Protein AF-A0A4R4IEQ5-F1 (afdb_monomer_lite)

Radius of gyration: 16.25 Å; chains: 1; bounding box: 34×34×47 Å

Sequence (106 aa):
MQISKADSKKMQRLAQEGKKIAAIRKEYFPQLSYWDVYVEVYGAGKRSALGVKRMITKRIDDVAASKSKKDRLEIASELHELVWHLYNDHKENHAKLDKIRKALAE

Foldseek 3Di:
DDADPVLLVVLQVVVVVVDDLVCCCVPPNVVDDSVVSVCSNPVVPNDDLVRLVVVLVVLVVVLVPDPDPVVNVVSVVVNVVSVVSSVVVVVVVVVVVVVVCVVVPD

Secondary structure (DSSP, 8-state):
----HHHHHHHHHHHHTT--HHHHHHHH-TTS-HHHHHHHHHTTTTS-HHHHHHHHHHHHHHHHH---HHHHHHHHHHHHHHHHHHHHHHHHHHHHHHHHHHHHT-

Structure (mmCIF, N/CA/C/O backbone):
data_AF-A0A4R4IEQ5-F1
#
_entry.id   AF-A0A4R4IEQ5-F1
#
loop_
_atom_site.group_PDB
_atom_site.id
_atom_site.type_symbol
_atom_site.label_atom_id
_atom_site.label_alt_id
_atom_site.label_comp_id
_atom_site.label_asym_id
_atom_site.label_entity_id
_atom_site.label_seq_id
_atom_site.pdbx_PDB_ins_code
_atom_site.Cartn_x
_atom_site.Cartn_y
_atom_site.Cartn_z
_atom_site.occupancy
_atom_site.B_iso_or_equiv
_atom_site.auth_seq_id
_atom_site.auth_comp_id
_atom_site.auth_asym_id
_atom_site.auth_atom_id
_atom_site.pdbx_PDB_model_num
ATOM 1 N N . MET A 1 1 ? 13.241 -7.018 6.662 1.00 59.62 1 MET A N 1
ATOM 2 C CA . MET A 1 1 ? 13.823 -8.384 6.649 1.00 59.62 1 MET A CA 1
ATOM 3 C C . MET A 1 1 ? 14.248 -8.708 5.219 1.00 59.62 1 MET A C 1
ATOM 5 O O . MET A 1 1 ? 13.619 -8.185 4.311 1.00 59.62 1 MET A O 1
ATOM 9 N N . GLN A 1 2 ? 15.305 -9.492 4.977 1.00 73.31 2 GLN A N 1
ATOM 10 C CA . GLN A 1 2 ? 15.686 -9.845 3.600 1.00 73.31 2 GLN A CA 1
ATOM 11 C C . GLN A 1 2 ? 14.798 -11.002 3.115 1.00 73.31 2 GLN A C 1
ATOM 13 O O . GLN A 1 2 ? 14.904 -12.116 3.624 1.00 73.31 2 GLN A O 1
ATOM 18 N N . ILE A 1 3 ? 13.877 -10.725 2.189 1.00 80.69 3 ILE A N 1
ATOM 19 C CA . ILE A 1 3 ? 12.932 -11.716 1.654 1.00 80.69 3 ILE A CA 1
ATOM 20 C C . ILE A 1 3 ? 13.585 -12.431 0.470 1.00 80.69 3 ILE A C 1
ATOM 22 O O . ILE A 1 3 ? 14.176 -11.801 -0.409 1.00 80.69 3 ILE A O 1
ATOM 26 N N . SER A 1 4 ? 13.514 -13.764 0.445 1.00 88.81 4 SER A N 1
ATOM 27 C CA . SER A 1 4 ? 14.112 -14.538 -0.642 1.00 88.81 4 SER A CA 1
ATOM 28 C C . SER A 1 4 ? 13.340 -14.336 -1.954 1.00 88.81 4 SER A C 1
ATOM 30 O O . SER A 1 4 ? 12.122 -14.149 -1.963 1.00 88.81 4 SER A O 1
ATOM 32 N N . LYS A 1 5 ? 14.021 -14.452 -3.104 1.00 83.00 5 LYS A N 1
ATOM 33 C CA . LYS A 1 5 ? 13.351 -14.423 -4.422 1.00 83.00 5 LYS A CA 1
ATOM 34 C C . LYS A 1 5 ? 12.264 -15.497 -4.556 1.00 83.00 5 LYS A C 1
ATOM 36 O O . LYS A 1 5 ? 11.290 -15.289 -5.277 1.00 83.00 5 LYS A O 1
ATOM 41 N N . ALA A 1 6 ? 12.441 -16.646 -3.901 1.00 89.31 6 ALA A N 1
ATOM 42 C CA . ALA A 1 6 ? 11.459 -17.725 -3.911 1.00 89.31 6 ALA A CA 1
ATOM 43 C C . ALA A 1 6 ? 10.192 -17.327 -3.140 1.00 89.31 6 ALA A C 1
ATOM 45 O O . ALA A 1 6 ? 9.083 -17.499 -3.651 1.00 89.31 6 ALA A O 1
ATOM 46 N N . ASP A 1 7 ? 10.358 -16.724 -1.963 1.00 90.94 7 ASP A N 1
ATOM 47 C CA . ASP A 1 7 ? 9.248 -16.246 -1.138 1.00 90.94 7 ASP A CA 1
ATOM 48 C C . ASP A 1 7 ? 8.505 -15.093 -1.815 1.00 90.94 7 ASP A C 1
ATOM 50 O O . ASP A 1 7 ? 7.280 -15.132 -1.905 1.00 90.94 7 ASP A O 1
ATOM 54 N N . SER A 1 8 ? 9.235 -14.139 -2.397 1.00 85.81 8 SER A N 1
ATOM 55 C CA . SER A 1 8 ? 8.675 -13.042 -3.197 1.00 85.81 8 SER A CA 1
ATOM 56 C C . SER A 1 8 ? 7.791 -13.559 -4.342 1.00 85.81 8 SER A C 1
ATOM 58 O O . SER A 1 8 ? 6.610 -13.213 -4.446 1.00 85.81 8 SER A O 1
ATOM 60 N N . LYS A 1 9 ? 8.305 -14.497 -5.156 1.00 88.12 9 LYS A N 1
ATOM 61 C CA . LYS A 1 9 ? 7.521 -15.133 -6.230 1.00 88.12 9 LYS A CA 1
ATOM 62 C C . LYS A 1 9 ? 6.288 -15.856 -5.695 1.00 88.12 9 LYS A C 1
ATOM 64 O O . LYS A 1 9 ? 5.227 -15.794 -6.315 1.00 88.12 9 LYS A O 1
ATOM 69 N N . LYS A 1 10 ? 6.407 -16.538 -4.555 1.00 92.25 10 LYS A N 1
ATOM 70 C CA . LYS A 1 10 ? 5.288 -17.247 -3.929 1.00 92.25 10 LYS A CA 1
ATOM 71 C C . LYS A 1 10 ? 4.207 -16.275 -3.454 1.00 92.25 10 LYS A C 1
ATOM 73 O O . LYS A 1 10 ? 3.036 -16.511 -3.740 1.00 92.25 10 LYS A O 1
ATOM 78 N N . MET A 1 11 ? 4.574 -15.165 -2.812 1.00 89.50 11 MET A N 1
ATOM 79 C CA . MET A 1 11 ? 3.631 -14.111 -2.414 1.00 89.50 11 MET A CA 1
ATOM 80 C C . MET A 1 11 ? 2.886 -13.547 -3.624 1.00 89.50 11 MET A C 1
ATOM 82 O O . MET A 1 11 ? 1.658 -13.472 -3.626 1.00 89.50 11 MET A O 1
ATOM 86 N N . GLN A 1 12 ? 3.621 -13.229 -4.689 1.00 84.75 12 GLN A N 1
ATOM 87 C CA . GLN A 1 12 ? 3.056 -12.717 -5.934 1.00 84.75 12 GLN A CA 1
ATOM 88 C C . GLN A 1 12 ? 2.109 -13.708 -6.613 1.00 84.75 12 GLN A C 1
ATOM 90 O O . GLN A 1 12 ? 1.088 -13.281 -7.154 1.00 84.75 12 GLN A O 1
ATOM 95 N N . ARG A 1 13 ? 2.434 -15.008 -6.594 1.00 85.62 13 ARG A N 1
ATOM 96 C CA . ARG A 1 13 ? 1.587 -16.065 -7.159 1.00 85.62 13 ARG A CA 1
ATOM 97 C C . ARG A 1 13 ? 0.292 -16.221 -6.367 1.00 85.62 13 ARG A C 1
ATOM 99 O O . ARG A 1 13 ? -0.778 -16.183 -6.955 1.00 85.62 13 ARG A O 1
ATOM 106 N N . LEU A 1 14 ? 0.375 -16.302 -5.038 1.00 84.44 14 LEU A N 1
ATOM 107 C CA . LEU A 1 14 ? -0.803 -16.409 -4.166 1.00 84.44 14 LEU A CA 1
ATOM 108 C C . LEU A 1 14 ? -1.734 -15.198 -4.327 1.00 84.44 14 LEU A C 1
ATOM 110 O O . LEU A 1 14 ? -2.955 -15.339 -4.324 1.00 84.44 14 LEU A O 1
ATOM 114 N N . ALA A 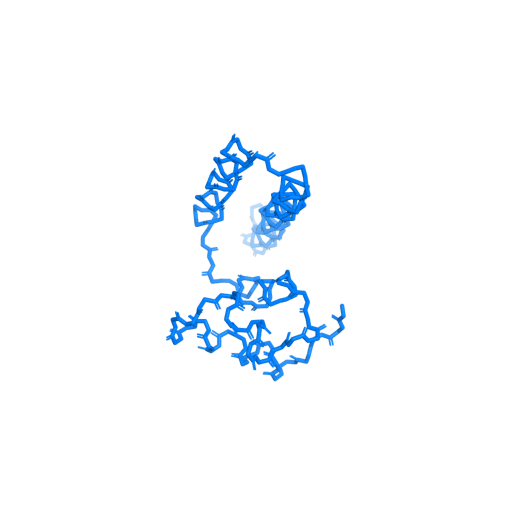1 15 ? -1.165 -14.006 -4.508 1.00 80.56 15 ALA A N 1
ATOM 115 C CA . ALA A 1 15 ? -1.942 -12.808 -4.800 1.00 80.56 15 ALA A CA 1
ATOM 116 C C . ALA A 1 15 ? -2.601 -12.855 -6.191 1.00 80.56 15 ALA A C 1
ATOM 118 O O . ALA A 1 15 ? -3.747 -12.431 -6.327 1.00 80.56 15 ALA A O 1
ATOM 119 N N . GLN A 1 16 ? -1.921 -13.395 -7.212 1.00 71.44 16 GLN A N 1
ATOM 120 C CA . GLN A 1 16 ? -2.506 -13.632 -8.543 1.00 71.44 16 GLN A CA 1
ATOM 121 C C . GLN A 1 16 ? -3.633 -14.673 -8.514 1.00 71.44 16 GLN A C 1
ATOM 123 O O . GLN A 1 16 ? -4.604 -14.530 -9.246 1.00 71.44 16 GLN A O 1
ATOM 128 N N . GLU A 1 17 ? -3.537 -15.672 -7.636 1.00 80.25 17 GLU A N 1
ATOM 129 C CA . GLU A 1 17 ? -4.590 -16.660 -7.357 1.00 80.25 17 GLU A CA 1
ATOM 130 C C . GLU A 1 17 ? -5.772 -16.061 -6.554 1.00 80.25 17 GLU A C 1
ATOM 132 O O . GLU A 1 17 ? -6.728 -16.760 -6.231 1.00 80.25 17 GLU A O 1
ATOM 137 N N . GLY A 1 18 ? -5.730 -14.764 -6.219 1.00 57.56 18 GLY A N 1
ATOM 138 C CA . GLY A 1 18 ? -6.827 -14.037 -5.574 1.00 57.56 18 GLY A CA 1
ATOM 139 C C . GLY A 1 18 ? -6.805 -14.045 -4.043 1.00 57.56 18 GLY A C 1
ATOM 140 O O . GLY A 1 18 ? -7.709 -13.480 -3.417 1.00 57.56 18 GLY A O 1
ATOM 141 N N . LYS A 1 19 ? -5.784 -14.631 -3.399 1.00 75.81 19 LYS A N 1
ATOM 142 C CA . LYS A 1 19 ? -5.666 -14.570 -1.933 1.00 75.81 19 LYS A CA 1
ATOM 143 C C . LYS A 1 19 ? -5.386 -13.136 -1.468 1.00 75.81 19 LYS A C 1
ATOM 145 O O . LYS A 1 19 ? -4.552 -12.417 -2.013 1.00 75.81 19 LYS A O 1
ATOM 150 N N . LYS A 1 20 ? -6.074 -12.722 -0.398 1.00 76.69 20 LYS A N 1
ATOM 151 C CA . LYS A 1 20 ? -5.869 -11.416 0.258 1.00 76.69 20 LYS A CA 1
ATOM 152 C C . LYS A 1 20 ? -4.515 -11.389 0.979 1.00 76.69 20 LYS A C 1
ATOM 154 O O . LYS A 1 20 ? -4.152 -12.384 1.596 1.00 76.69 20 LYS A O 1
ATOM 159 N N . ILE A 1 21 ? -3.831 -10.239 1.024 1.00 79.56 21 ILE A N 1
ATOM 160 C CA . ILE A 1 21 ? -2.532 -10.090 1.726 1.00 79.56 21 ILE A CA 1
ATOM 161 C C . ILE A 1 21 ? -2.601 -10.563 3.177 1.00 79.56 21 ILE A C 1
ATOM 163 O O . ILE A 1 21 ? -1.716 -11.283 3.619 1.00 79.56 21 ILE A O 1
ATOM 167 N N . ALA A 1 22 ? -3.666 -10.218 3.908 1.00 79.00 22 ALA A N 1
ATOM 168 C CA . ALA A 1 22 ? -3.824 -10.649 5.296 1.00 79.00 22 ALA A CA 1
ATOM 169 C C . ALA A 1 22 ? -3.828 -12.182 5.434 1.00 79.00 22 ALA A C 1
ATOM 171 O O . ALA A 1 22 ? -3.242 -12.711 6.374 1.00 79.00 22 ALA A O 1
ATOM 172 N N . ALA A 1 23 ? -4.437 -12.886 4.473 1.00 80.56 23 ALA A N 1
ATOM 173 C CA . ALA A 1 23 ? -4.430 -14.344 4.415 1.00 80.56 23 ALA A CA 1
ATOM 174 C C . ALA A 1 23 ? -3.053 -14.876 3.993 1.00 80.56 23 ALA A C 1
ATOM 176 O O . ALA A 1 23 ? -2.526 -15.765 4.648 1.00 80.56 23 ALA A O 1
ATOM 177 N N . ILE A 1 24 ? -2.418 -14.277 2.975 1.00 87.25 24 ILE A N 1
ATOM 178 C CA . ILE A 1 24 ? -1.058 -14.642 2.537 1.00 87.25 24 ILE A CA 1
ATOM 179 C C . ILE A 1 24 ? -0.071 -14.539 3.708 1.00 87.25 24 ILE A C 1
ATOM 181 O O . ILE A 1 24 ? 0.677 -15.475 3.978 1.00 87.25 24 ILE A O 1
ATOM 185 N N . ARG A 1 25 ? -0.118 -13.433 4.454 1.00 91.75 25 ARG A N 1
ATOM 186 C CA . ARG A 1 25 ? 0.710 -13.215 5.638 1.00 91.75 25 ARG A CA 1
ATOM 187 C C . ARG A 1 25 ? 0.375 -14.209 6.747 1.00 91.75 25 ARG A C 1
ATOM 189 O O . ARG A 1 25 ? 1.266 -14.892 7.225 1.00 9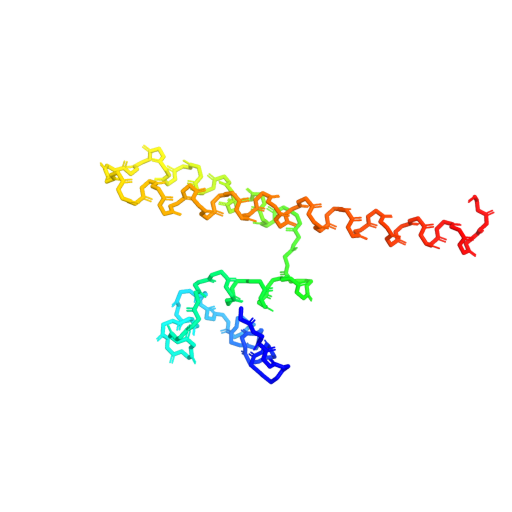1.75 25 ARG A O 1
ATOM 196 N N . LYS A 1 26 ? -0.895 -14.329 7.144 1.00 90.50 26 LYS A N 1
ATOM 197 C CA . LYS A 1 26 ? -1.295 -15.193 8.267 1.00 90.50 26 LYS A CA 1
ATOM 198 C C . LYS A 1 26 ? -1.011 -16.679 8.011 1.00 90.50 26 LYS A C 1
ATOM 200 O O . LYS A 1 26 ? -0.597 -17.369 8.934 1.00 90.50 26 LYS A O 1
ATOM 205 N N . GLU A 1 27 ? -1.256 -17.164 6.796 1.00 93.81 27 GLU A N 1
ATOM 206 C CA . GLU A 1 27 ? -1.203 -18.595 6.461 1.00 93.81 27 GLU A CA 1
ATOM 207 C C . GLU A 1 27 ? 0.176 -19.054 5.970 1.00 93.81 27 GLU A C 1
ATOM 209 O O . GLU A 1 27 ? 0.545 -20.200 6.204 1.00 93.81 27 GLU A O 1
ATOM 214 N N . TYR A 1 28 ? 0.936 -18.193 5.281 1.00 92.56 28 TYR A N 1
ATOM 215 C CA . TYR A 1 28 ? 2.167 -18.610 4.592 1.00 92.56 28 TYR A CA 1
ATOM 216 C C . TYR A 1 28 ? 3.424 -17.901 5.083 1.00 92.56 28 TYR A C 1
ATOM 218 O O . TYR A 1 28 ? 4.510 -18.462 4.958 1.00 92.56 28 TYR A O 1
ATOM 226 N N . PHE A 1 29 ? 3.292 -16.687 5.621 1.00 93.69 29 PHE A N 1
ATOM 227 C CA . PHE A 1 29 ? 4.428 -15.879 6.061 1.00 93.69 29 PHE A CA 1
ATOM 228 C C . PHE A 1 29 ? 4.158 -15.190 7.411 1.00 93.69 29 PHE A C 1
ATOM 230 O O . PHE A 1 29 ? 4.248 -13.963 7.501 1.00 93.69 29 PHE A O 1
ATOM 237 N N . PRO A 1 30 ? 3.794 -15.938 8.473 1.00 93.12 30 PRO A N 1
ATOM 238 C CA . PRO A 1 30 ? 3.403 -15.353 9.759 1.00 93.12 30 PRO A CA 1
ATOM 239 C C . PRO A 1 30 ? 4.529 -14.556 10.431 1.00 93.12 30 PRO A C 1
ATOM 241 O O . PRO A 1 30 ? 4.247 -13.611 11.174 1.00 93.12 30 PRO A O 1
ATOM 244 N N . GLN A 1 31 ? 5.782 -14.910 10.130 1.00 91.69 31 GLN A N 1
ATOM 245 C CA . GLN A 1 31 ? 7.002 -14.227 10.563 1.00 91.69 31 GLN A CA 1
ATOM 246 C C . GLN A 1 31 ? 7.196 -12.850 9.918 1.00 91.69 31 GLN A C 1
ATOM 248 O O . GLN A 1 31 ? 7.989 -12.054 10.408 1.00 91.69 31 GLN A O 1
ATOM 253 N N . LEU A 1 32 ? 6.497 -12.580 8.815 1.00 87.06 32 LEU A N 1
ATOM 254 C CA . LEU A 1 32 ? 6.554 -11.309 8.115 1.00 87.06 32 LEU A CA 1
ATOM 255 C C . LEU A 1 32 ? 5.449 -10.377 8.598 1.00 87.06 32 LEU A C 1
ATOM 257 O O . LEU A 1 32 ? 4.358 -10.802 9.009 1.00 87.06 32 LEU A O 1
ATOM 261 N N . SER A 1 33 ? 5.721 -9.080 8.508 1.00 84.00 33 SER A N 1
ATOM 262 C CA . SER A 1 33 ? 4.680 -8.080 8.675 1.00 84.00 33 SER A CA 1
ATOM 263 C C . SER A 1 33 ? 3.715 -8.118 7.487 1.00 84.00 33 SER A C 1
ATOM 265 O O . SER A 1 33 ? 4.020 -8.623 6.404 1.00 84.00 33 SER A O 1
ATOM 267 N N . TYR A 1 34 ? 2.518 -7.560 7.676 1.00 78.44 34 TYR A N 1
ATOM 268 C CA . TYR A 1 34 ? 1.603 -7.324 6.558 1.00 78.44 34 TYR A CA 1
ATOM 269 C C . TYR A 1 34 ? 2.283 -6.504 5.447 1.00 78.44 34 TYR A C 1
ATOM 271 O O . TYR A 1 34 ? 2.052 -6.760 4.267 1.00 78.44 34 TYR A O 1
ATOM 279 N N . TRP A 1 35 ? 3.156 -5.570 5.836 1.00 74.44 35 TRP A N 1
ATOM 280 C CA . TRP A 1 35 ? 3.900 -4.688 4.944 1.00 74.44 35 TRP A CA 1
ATOM 281 C C . TRP A 1 35 ? 4.950 -5.396 4.103 1.00 74.44 35 TRP A C 1
ATOM 283 O O . TRP A 1 35 ? 4.996 -5.182 2.896 1.00 74.44 35 TRP A O 1
ATOM 293 N N . ASP A 1 36 ? 5.726 -6.291 4.706 1.00 81.44 36 ASP A N 1
ATOM 294 C CA . ASP A 1 36 ? 6.689 -7.127 3.986 1.00 81.44 36 ASP A CA 1
ATOM 295 C C . ASP A 1 36 ? 5.987 -7.898 2.852 1.00 81.44 36 ASP A C 1
ATOM 297 O O . ASP A 1 36 ? 6.428 -7.887 1.707 1.00 81.44 36 ASP A O 1
ATOM 301 N N . VAL A 1 37 ? 4.824 -8.494 3.140 1.00 84.50 37 VAL A N 1
ATOM 302 C CA . VAL A 1 37 ? 4.027 -9.203 2.125 1.00 84.50 37 VAL A CA 1
ATOM 303 C C . VAL A 1 37 ? 3.412 -8.234 1.113 1.00 84.50 37 VAL A C 1
ATOM 305 O O . VAL A 1 37 ? 3.340 -8.539 -0.076 1.00 84.50 37 VAL A O 1
ATOM 308 N N . TYR A 1 38 ? 2.967 -7.060 1.557 1.00 77.44 38 TYR A N 1
ATOM 309 C CA . TYR A 1 38 ? 2.403 -6.033 0.685 1.00 77.44 38 TYR A CA 1
ATOM 310 C C . TYR A 1 38 ? 3.407 -5.551 -0.369 1.00 77.44 38 TYR A C 1
ATOM 312 O O . TYR A 1 38 ? 3.069 -5.511 -1.556 1.00 77.44 38 TYR A O 1
ATOM 320 N N . VAL A 1 39 ? 4.630 -5.215 0.051 1.00 75.38 39 VAL A N 1
ATOM 321 C CA . VAL A 1 39 ? 5.696 -4.714 -0.828 1.00 75.38 39 VAL A CA 1
ATOM 322 C C . VAL A 1 39 ? 6.074 -5.768 -1.859 1.00 75.38 39 VAL A C 1
ATOM 324 O O . VAL A 1 39 ? 6.156 -5.455 -3.041 1.00 75.38 39 VAL A O 1
ATOM 327 N N . GLU A 1 40 ? 6.206 -7.031 -1.462 1.00 82.50 40 GLU A N 1
ATOM 328 C CA . GLU A 1 40 ? 6.562 -8.101 -2.400 1.00 82.50 40 GLU A CA 1
ATOM 329 C C . GLU A 1 40 ? 5.460 -8.404 -3.418 1.00 82.50 40 GLU A C 1
ATOM 331 O O . GLU A 1 40 ? 5.737 -8.725 -4.578 1.00 82.50 40 GLU A O 1
ATOM 336 N N . 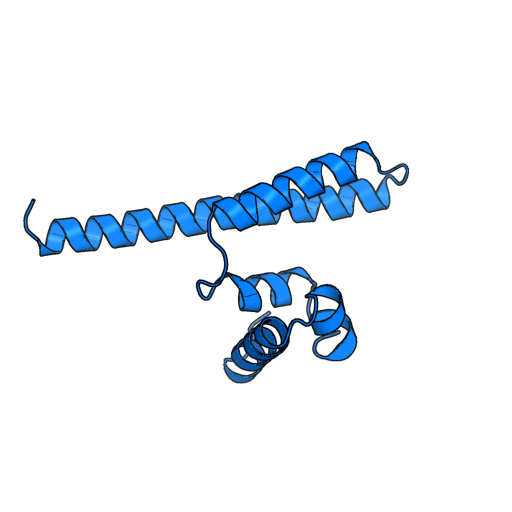VAL A 1 41 ? 4.195 -8.282 -3.007 1.00 78.00 41 VAL A N 1
ATOM 337 C CA . VAL A 1 41 ? 3.042 -8.501 -3.886 1.00 78.00 41 VAL A CA 1
ATOM 338 C C . VAL A 1 41 ? 2.874 -7.365 -4.898 1.00 78.00 41 VAL A C 1
ATOM 340 O O . VAL A 1 41 ? 2.555 -7.645 -6.058 1.00 78.00 41 VAL A O 1
ATOM 343 N N . TYR A 1 42 ? 3.065 -6.105 -4.492 1.00 70.06 42 TYR A N 1
ATOM 344 C CA . TYR A 1 42 ? 2.723 -4.939 -5.322 1.00 70.06 42 TYR A CA 1
ATOM 345 C C . TYR A 1 42 ? 3.911 -4.134 -5.854 1.00 70.06 42 TYR A C 1
ATOM 347 O O . TYR A 1 42 ? 3.808 -3.623 -6.970 1.00 70.06 42 TYR A O 1
ATOM 355 N N . GLY A 1 43 ? 5.038 -4.090 -5.142 1.00 58.94 43 GLY A N 1
ATOM 356 C CA . GLY A 1 43 ? 6.267 -3.395 -5.549 1.00 58.94 43 GLY A CA 1
ATOM 357 C C . GLY A 1 43 ? 6.924 -3.976 -6.806 1.00 58.94 43 GLY A C 1
ATOM 358 O O . GLY A 1 43 ? 7.655 -3.283 -7.501 1.00 58.94 43 GLY A O 1
ATOM 359 N N . ALA A 1 44 ? 6.586 -5.211 -7.188 1.00 55.19 44 ALA A N 1
ATOM 360 C CA . ALA A 1 44 ? 7.001 -5.814 -8.459 1.00 55.19 44 ALA A CA 1
ATOM 361 C C . ALA A 1 44 ? 6.132 -5.403 -9.674 1.00 55.19 44 ALA A C 1
ATOM 363 O O . ALA A 1 44 ? 6.121 -6.100 -10.689 1.00 55.19 44 ALA A O 1
ATOM 364 N N . GLY A 1 45 ? 5.385 -4.294 -9.584 1.00 48.78 45 GLY A N 1
ATOM 365 C CA . GLY A 1 45 ? 4.658 -3.698 -10.715 1.00 48.78 45 GLY A CA 1
ATOM 366 C C . GLY A 1 45 ? 3.192 -4.117 -10.863 1.00 48.78 45 GLY A C 1
ATOM 367 O O . GLY A 1 45 ? 2.659 -4.088 -11.970 1.00 48.78 45 GLY A O 1
ATOM 368 N N . LYS A 1 46 ? 2.515 -4.523 -9.778 1.00 52.72 46 LYS A N 1
ATOM 369 C CA . LYS A 1 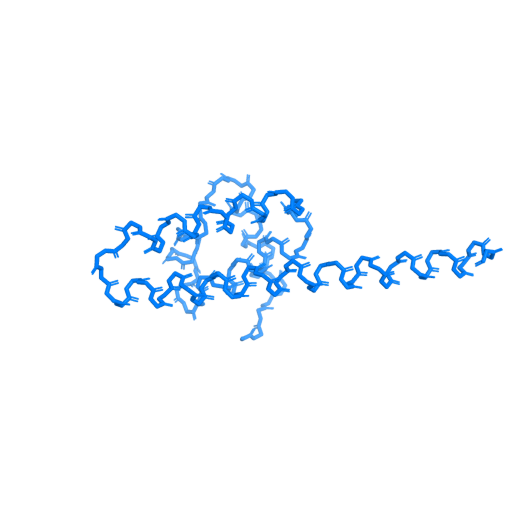46 ? 1.155 -5.104 -9.851 1.00 52.72 46 LYS A CA 1
ATOM 370 C C . LYS A 1 46 ? 0.008 -4.214 -9.369 1.00 52.72 46 LYS A C 1
ATOM 372 O O . LYS A 1 46 ? -1.134 -4.674 -9.347 1.00 52.72 46 LYS A O 1
ATOM 377 N N . ARG A 1 47 ? 0.238 -2.937 -9.049 1.00 59.50 47 ARG A N 1
ATOM 378 C CA . ARG A 1 47 ? -0.856 -1.958 -8.917 1.00 59.50 47 ARG A CA 1
ATOM 379 C C . ARG A 1 47 ? -0.525 -0.634 -9.582 1.00 59.50 47 ARG A C 1
ATOM 381 O O . ARG A 1 47 ? 0.556 -0.097 -9.411 1.00 59.50 47 ARG A O 1
ATOM 388 N N . SER A 1 48 ? -1.500 -0.097 -10.312 1.00 69.12 48 SER A N 1
ATOM 389 C CA . SER A 1 48 ? -1.439 1.275 -10.807 1.00 69.12 48 SER A CA 1
ATOM 390 C C . SER A 1 48 ? -1.527 2.266 -9.642 1.00 69.12 48 SER A C 1
ATOM 392 O O . SER A 1 48 ? -2.142 1.965 -8.613 1.00 69.12 48 SER A O 1
ATOM 394 N N . ALA A 1 49 ? -0.997 3.479 -9.828 1.00 74.81 49 ALA A N 1
ATOM 395 C CA . ALA A 1 49 ? -1.114 4.573 -8.857 1.00 74.81 49 ALA A CA 1
ATOM 396 C C . ALA A 1 49 ? -2.571 4.801 -8.399 1.00 74.81 49 ALA A C 1
ATOM 398 O O . ALA A 1 49 ? -2.836 5.066 -7.227 1.00 74.81 49 ALA A O 1
ATOM 399 N N . LEU A 1 50 ? -3.542 4.591 -9.299 1.00 73.00 50 LEU A N 1
ATOM 400 C CA . LEU A 1 50 ? -4.972 4.651 -8.989 1.00 73.00 50 LEU A CA 1
ATOM 401 C C . LEU A 1 50 ? -5.409 3.592 -7.961 1.00 73.00 50 LEU A C 1
ATOM 403 O O . LEU A 1 50 ? -6.224 3.882 -7.084 1.00 73.00 50 LEU A O 1
ATOM 407 N N . GLY A 1 51 ? -4.884 2.369 -8.059 1.00 73.62 51 GLY A N 1
ATOM 408 C CA . GLY A 1 51 ? -5.165 1.290 -7.114 1.00 73.62 51 GLY A CA 1
ATOM 409 C C . GLY A 1 51 ? -4.638 1.593 -5.712 1.00 73.62 51 GLY A C 1
ATOM 410 O O . GLY A 1 51 ? -5.347 1.357 -4.733 1.00 73.62 51 GLY A O 1
ATOM 411 N N . VAL A 1 52 ? -3.439 2.175 -5.617 1.00 78.62 52 VAL A N 1
ATOM 412 C CA . VAL A 1 52 ? -2.860 2.606 -4.335 1.00 78.62 52 VAL A CA 1
ATOM 413 C C . VAL A 1 52 ? -3.635 3.797 -3.765 1.00 78.62 52 VAL A C 1
ATOM 415 O O . VAL A 1 52 ? -4.032 3.761 -2.603 1.00 78.62 52 VAL A O 1
ATOM 418 N N . LYS A 1 53 ? -3.993 4.786 -4.597 1.00 85.12 53 LYS A N 1
ATOM 419 C CA . LYS A 1 53 ? -4.835 5.928 -4.198 1.00 85.12 53 LYS A CA 1
ATOM 420 C C . LYS A 1 53 ? -6.178 5.491 -3.612 1.00 85.12 53 LYS A C 1
ATOM 422 O O . LYS A 1 53 ? -6.578 5.997 -2.571 1.00 85.12 53 LYS A O 1
ATOM 427 N N . ARG A 1 54 ? -6.868 4.526 -4.234 1.00 80.00 54 ARG A N 1
ATOM 428 C CA . ARG A 1 54 ? -8.131 3.973 -3.701 1.00 80.00 54 ARG A CA 1
ATOM 429 C C . ARG A 1 54 ? -7.948 3.322 -2.330 1.00 80.00 54 ARG A C 1
ATOM 431 O O . ARG A 1 54 ? -8.837 3.426 -1.491 1.00 80.00 54 ARG A O 1
ATOM 438 N N . MET A 1 55 ? -6.814 2.662 -2.098 1.00 78.62 55 MET A N 1
ATOM 439 C CA . MET A 1 55 ? -6.523 2.064 -0.798 1.00 78.62 55 MET A CA 1
ATOM 440 C C . MET A 1 55 ? -6.247 3.121 0.266 1.00 78.62 55 MET A C 1
ATOM 442 O O . MET A 1 55 ? -6.788 3.008 1.358 1.00 78.62 55 MET A O 1
ATOM 446 N N . ILE A 1 56 ? -5.474 4.158 -0.066 1.00 86.12 56 ILE A N 1
ATOM 447 C CA . ILE A 1 56 ? -5.250 5.304 0.823 1.00 86.12 56 ILE A CA 1
ATOM 448 C C . ILE A 1 56 ? -6.589 5.930 1.211 1.00 86.12 56 ILE A C 1
ATOM 450 O O . ILE A 1 56 ? -6.852 6.088 2.395 1.00 86.12 56 ILE A O 1
ATOM 454 N N . THR A 1 57 ? -7.467 6.208 0.240 1.00 85.31 57 THR A N 1
ATOM 455 C CA . THR A 1 57 ? -8.811 6.740 0.521 1.00 85.31 57 THR A CA 1
ATOM 456 C C . THR A 1 57 ? -9.572 5.840 1.491 1.00 85.31 57 THR A C 1
ATOM 458 O O . THR A 1 57 ? -9.990 6.308 2.541 1.00 85.31 57 THR A O 1
ATOM 461 N N . LYS A 1 58 ? -9.652 4.534 1.208 1.00 83.44 58 LYS A N 1
ATOM 462 C CA . LYS A 1 58 ? -10.322 3.589 2.107 1.00 83.44 58 LYS A CA 1
ATOM 463 C C . LYS A 1 58 ? -9.728 3.599 3.519 1.00 83.44 58 LYS A C 1
ATOM 465 O O . LYS A 1 58 ? -10.462 3.524 4.492 1.00 83.44 58 LYS A O 1
ATOM 470 N N . ARG A 1 59 ? -8.403 3.675 3.642 1.00 84.00 59 ARG A N 1
ATOM 471 C CA . ARG A 1 59 ? -7.728 3.690 4.942 1.00 84.00 59 ARG A CA 1
ATOM 472 C C . ARG A 1 59 ? -7.970 4.985 5.711 1.00 84.00 59 ARG A C 1
ATOM 474 O O . ARG A 1 59 ? -8.115 4.925 6.924 1.00 84.00 59 ARG A O 1
ATOM 481 N N . ILE A 1 60 ? -8.078 6.124 5.030 1.00 92.44 60 ILE A N 1
ATOM 482 C CA . ILE A 1 60 ? -8.519 7.386 5.644 1.00 92.44 60 ILE A CA 1
ATOM 483 C C . ILE A 1 60 ? -9.937 7.225 6.207 1.00 92.44 60 ILE A C 1
ATOM 485 O O . ILE A 1 60 ? -10.172 7.576 7.365 1.00 92.44 60 ILE A O 1
ATOM 489 N N . ASP A 1 61 ? -10.848 6.631 5.432 1.00 90.69 61 ASP A N 1
ATOM 490 C CA . ASP A 1 61 ? -12.220 6.366 5.879 1.00 90.69 61 ASP A CA 1
ATOM 491 C C . ASP A 1 61 ? -12.237 5.416 7.094 1.00 90.69 61 ASP A C 1
ATOM 493 O O . ASP A 1 61 ? -12.943 5.663 8.074 1.00 90.69 61 ASP A O 1
ATOM 497 N N . ASP A 1 62 ? -11.401 4.370 7.078 1.00 84.88 62 ASP A N 1
ATOM 498 C CA . ASP A 1 62 ? -11.255 3.416 8.184 1.00 84.88 62 ASP A CA 1
ATOM 499 C C . ASP A 1 62 ? -10.727 4.103 9.469 1.00 84.88 62 ASP A C 1
ATOM 501 O O . ASP A 1 62 ? -11.203 3.796 10.566 1.00 84.88 62 ASP A O 1
ATOM 505 N N . VAL A 1 63 ? -9.783 5.059 9.369 1.00 92.81 63 VAL A N 1
ATOM 506 C CA . VAL A 1 63 ? -9.325 5.862 10.529 1.00 92.81 63 VAL A CA 1
ATOM 507 C C . VAL A 1 63 ? -10.487 6.650 11.123 1.00 92.81 63 VAL A C 1
ATOM 509 O O . VAL A 1 63 ? -10.665 6.638 12.343 1.00 92.81 63 VAL A O 1
ATOM 512 N N . ALA A 1 64 ? -11.262 7.333 10.277 1.00 93.69 64 ALA A N 1
ATOM 513 C CA . ALA A 1 64 ? -12.381 8.165 10.711 1.00 93.69 64 ALA A CA 1
ATOM 514 C C . ALA A 1 64 ? -13.495 7.336 11.371 1.00 93.69 64 ALA A C 1
ATOM 516 O O . ALA A 1 64 ? -14.089 7.768 12.358 1.00 93.69 64 ALA A O 1
ATOM 517 N N . ALA A 1 65 ? -13.749 6.128 10.864 1.00 93.38 65 ALA A N 1
ATOM 518 C CA . ALA A 1 65 ? -14.757 5.220 11.404 1.00 93.38 65 ALA A CA 1
ATOM 519 C C . ALA A 1 65 ? -14.309 4.489 12.687 1.00 93.38 65 ALA A C 1
ATOM 521 O O . ALA A 1 65 ? -15.148 3.985 13.441 1.00 93.38 65 ALA A O 1
ATOM 522 N N . SER A 1 66 ? -13.001 4.401 12.953 1.00 93.56 66 SER A N 1
ATOM 523 C CA . SER A 1 66 ? -12.474 3.590 14.050 1.00 93.56 66 SER A CA 1
ATOM 524 C C . SER A 1 66 ? -12.617 4.245 15.428 1.00 93.56 66 SER A C 1
ATOM 526 O O . SER A 1 66 ? -12.091 5.324 15.725 1.00 93.56 66 SER A O 1
ATOM 528 N N . LYS A 1 67 ? -13.261 3.512 16.342 1.00 95.75 67 LYS A N 1
ATOM 529 C CA . LYS A 1 67 ? -13.443 3.914 17.746 1.00 95.75 67 LYS A CA 1
ATOM 530 C C . LYS A 1 67 ? -12.220 3.600 18.619 1.00 95.75 67 LYS A C 1
ATOM 532 O O . LYS A 1 67 ? -12.024 4.243 19.649 1.00 95.75 67 LYS A O 1
ATOM 537 N N . SER A 1 68 ? -11.363 2.671 18.195 1.00 96.38 68 SER A N 1
ATOM 538 C CA . SER A 1 68 ? -10.179 2.224 18.938 1.00 96.38 68 SER A CA 1
ATOM 539 C C . SER A 1 68 ? -8.960 3.091 18.621 1.00 96.38 68 SER A C 1
ATOM 541 O O . SER A 1 68 ? -8.567 3.241 17.466 1.00 96.38 68 SER A O 1
ATOM 543 N N . LYS A 1 69 ? -8.309 3.644 19.655 1.00 95.19 69 LYS A N 1
ATOM 544 C CA . LYS A 1 69 ? -7.051 4.396 19.485 1.00 95.19 69 LYS A CA 1
ATOM 545 C C . LYS A 1 69 ? -5.949 3.516 18.895 1.00 95.19 69 LYS A C 1
ATOM 547 O O . LYS A 1 69 ? -5.194 3.992 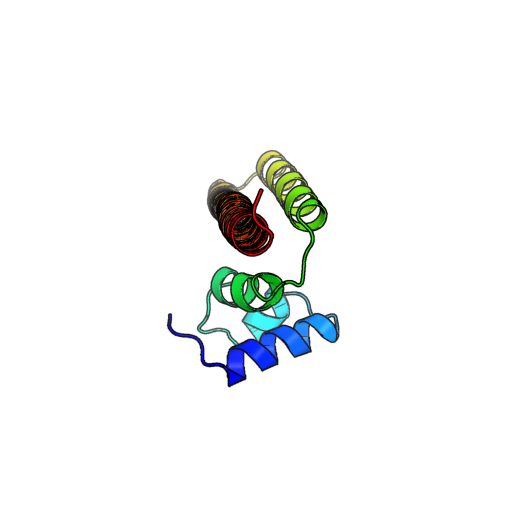18.056 1.00 95.19 69 LYS A O 1
ATOM 552 N N . LYS A 1 70 ? -5.863 2.259 19.338 1.00 92.44 70 LYS A N 1
ATOM 553 C CA . LYS A 1 70 ? -4.870 1.302 18.845 1.00 92.44 70 LYS A CA 1
ATOM 554 C C . LYS A 1 70 ? -5.050 1.082 17.344 1.00 92.44 70 LYS A C 1
ATOM 556 O O . LYS A 1 70 ? -4.106 1.268 16.587 1.00 92.44 70 LYS A O 1
ATOM 561 N N . ASP A 1 71 ? -6.278 0.807 16.924 1.00 80.94 71 ASP A N 1
ATOM 562 C CA . ASP A 1 71 ? -6.598 0.528 15.526 1.00 80.94 71 ASP A CA 1
ATOM 563 C C . ASP A 1 71 ? -6.350 1.771 14.662 1.00 80.94 71 ASP A C 1
ATOM 565 O O . ASP A 1 71 ? -5.786 1.661 13.580 1.00 80.94 71 ASP A O 1
ATOM 569 N N . ARG A 1 72 ? -6.682 2.977 15.153 1.00 92.38 72 ARG A N 1
ATOM 570 C CA . ARG A 1 72 ? -6.342 4.226 14.449 1.00 92.38 72 ARG A CA 1
ATOM 571 C C . ARG A 1 72 ? -4.838 4.375 14.221 1.00 92.38 72 ARG A C 1
ATOM 573 O O . ARG A 1 72 ? -4.451 4.825 13.149 1.00 92.38 72 ARG A O 1
ATOM 580 N N . LEU A 1 73 ? -4.002 4.014 15.196 1.00 90.94 73 LEU A N 1
ATOM 581 C CA . LEU A 1 73 ? -2.542 4.091 15.060 1.00 90.94 73 LEU A CA 1
ATOM 582 C C . LEU A 1 73 ? -2.003 3.058 14.066 1.00 90.94 73 LEU A C 1
ATOM 584 O O . LEU A 1 73 ? -1.140 3.393 13.259 1.00 90.94 73 LEU A O 1
ATOM 588 N N . GLU A 1 74 ? -2.537 1.836 14.082 1.00 81.44 74 GLU A N 1
ATOM 589 C CA . GLU A 1 74 ? -2.171 0.802 13.107 1.00 81.44 74 GLU A CA 1
ATOM 590 C C . GLU A 1 74 ? -2.551 1.234 11.681 1.00 81.44 74 GLU A C 1
ATOM 592 O O . GLU A 1 74 ? -1.706 1.228 10.786 1.00 81.44 74 GLU A O 1
ATOM 597 N N . ILE A 1 75 ? -3.780 1.719 11.477 1.00 80.56 75 ILE A N 1
ATOM 598 C CA . ILE A 1 75 ? -4.251 2.206 10.172 1.00 80.56 75 ILE A CA 1
ATOM 599 C C . ILE A 1 75 ? -3.458 3.447 9.724 1.00 80.56 75 ILE A C 1
ATOM 601 O O . ILE A 1 75 ? -3.124 3.571 8.547 1.00 80.56 75 ILE A O 1
ATOM 605 N N . ALA A 1 76 ? -3.117 4.360 10.640 1.00 84.94 76 ALA A N 1
ATOM 606 C CA . ALA A 1 76 ? -2.295 5.532 10.328 1.00 84.94 76 ALA A CA 1
ATOM 607 C C . ALA A 1 76 ? -0.870 5.146 9.900 1.00 84.94 76 ALA A C 1
ATOM 609 O O . ALA A 1 76 ? -0.325 5.744 8.972 1.00 84.94 76 ALA A O 1
ATOM 610 N N . SER A 1 77 ? -0.281 4.125 10.527 1.00 82.06 77 SER A N 1
ATOM 611 C CA . SER A 1 77 ? 1.001 3.567 10.090 1.00 82.06 77 SER A CA 1
ATOM 612 C C . SER A 1 77 ? 0.883 2.944 8.697 1.00 82.06 77 SER A C 1
ATOM 614 O O . SER A 1 77 ? 1.723 3.219 7.846 1.00 82.06 77 SER A O 1
ATOM 616 N N . GLU A 1 78 ? -0.190 2.196 8.411 1.00 75.75 78 GLU A N 1
ATOM 617 C CA . GLU A 1 78 ? -0.456 1.696 7.054 1.00 75.75 78 GLU A CA 1
ATOM 618 C C . GLU A 1 78 ? -0.597 2.831 6.029 1.00 75.75 78 GLU A C 1
ATOM 620 O O . GLU A 1 78 ? -0.073 2.736 4.921 1.00 75.75 78 GLU A O 1
ATOM 625 N N . LEU A 1 79 ? -1.274 3.924 6.381 1.00 83.75 79 LEU A N 1
ATOM 626 C CA . LEU A 1 79 ? -1.408 5.092 5.509 1.00 83.75 79 LEU A CA 1
ATOM 627 C C . LEU A 1 79 ? -0.059 5.721 5.168 1.00 83.75 79 LEU A C 1
ATOM 629 O O . LEU A 1 79 ? 0.179 6.040 4.003 1.00 83.75 79 LEU A O 1
ATOM 633 N N . HIS A 1 80 ? 0.810 5.892 6.163 1.00 82.31 80 HIS A N 1
ATOM 634 C CA . HIS A 1 80 ? 2.129 6.489 5.969 1.00 82.31 80 HIS A CA 1
ATOM 635 C C . HIS A 1 80 ? 2.956 5.707 4.943 1.00 82.31 80 HIS A C 1
ATOM 637 O O . HIS A 1 80 ? 3.497 6.279 3.997 1.00 82.31 80 HIS A O 1
ATOM 643 N N . GLU A 1 81 ? 2.973 4.389 5.082 1.00 79.00 81 GLU A N 1
ATOM 644 C CA . GLU A 1 81 ? 3.693 3.491 4.186 1.00 79.00 81 GLU A CA 1
ATOM 645 C C . GLU A 1 81 ? 3.087 3.465 2.767 1.00 79.00 81 GLU A C 1
ATOM 647 O O . GLU A 1 81 ? 3.816 3.468 1.775 1.00 79.00 81 GLU A O 1
ATOM 652 N N . LEU A 1 82 ? 1.753 3.531 2.624 1.00 76.81 82 LEU A N 1
ATOM 653 C CA . LEU A 1 82 ? 1.102 3.639 1.306 1.00 76.81 82 LEU A CA 1
ATOM 654 C C . LEU A 1 82 ? 1.461 4.942 0.579 1.00 76.81 82 LEU A C 1
ATOM 656 O O . LEU A 1 82 ? 1.634 4.942 -0.642 1.00 76.81 82 LEU A O 1
ATOM 660 N N . VAL A 1 83 ? 1.569 6.049 1.317 1.00 85.75 83 VAL A N 1
ATOM 661 C CA . VAL A 1 83 ? 2.001 7.342 0.771 1.00 85.75 83 VAL A CA 1
ATOM 662 C C . VAL A 1 83 ? 3.464 7.274 0.336 1.00 85.75 83 VAL A C 1
ATOM 664 O O . VAL A 1 83 ? 3.788 7.704 -0.773 1.00 85.75 83 VAL A O 1
ATOM 667 N N . TRP A 1 84 ? 4.335 6.676 1.152 1.00 85.00 84 TRP A N 1
ATOM 668 C CA . TRP A 1 84 ? 5.736 6.457 0.787 1.00 85.00 84 TRP A CA 1
ATOM 669 C C . TRP A 1 84 ? 5.898 5.568 -0.437 1.00 85.00 84 TRP A C 1
ATOM 671 O O . TRP A 1 84 ? 6.718 5.870 -1.302 1.00 85.00 84 TRP A O 1
ATOM 681 N N . HIS A 1 85 ? 5.100 4.510 -0.549 1.00 77.56 85 HIS A N 1
ATOM 682 C CA . HIS A 1 85 ? 5.104 3.651 -1.724 1.00 77.56 85 HIS A CA 1
ATOM 683 C C . HIS A 1 85 ? 4.756 4.439 -2.992 1.00 77.56 85 HIS A C 1
ATOM 685 O O . HIS A 1 85 ? 5.504 4.367 -3.962 1.00 77.56 85 HIS A O 1
ATOM 691 N N . LEU A 1 86 ? 3.702 5.267 -2.968 1.00 81.81 86 LEU A N 1
ATOM 692 C CA . LEU A 1 86 ? 3.375 6.141 -4.101 1.00 81.81 86 LEU A CA 1
ATOM 693 C C . LEU A 1 86 ? 4.519 7.092 -4.453 1.00 81.81 86 LEU A C 1
ATOM 695 O O . LEU A 1 86 ? 4.821 7.266 -5.632 1.00 81.81 86 LEU A O 1
ATOM 699 N N . TYR A 1 87 ? 5.142 7.710 -3.450 1.00 86.44 87 TYR A N 1
ATOM 700 C CA . TYR A 1 87 ? 6.265 8.616 -3.665 1.00 86.44 87 TYR A CA 1
ATOM 701 C C . TYR A 1 87 ? 7.457 7.899 -4.311 1.00 86.44 87 TYR A C 1
ATOM 703 O O . TYR A 1 87 ? 7.995 8.381 -5.309 1.00 86.44 87 TYR A O 1
ATOM 711 N N . ASN A 1 88 ? 7.849 6.744 -3.772 1.00 81.19 88 ASN A N 1
ATOM 712 C CA . ASN A 1 88 ? 8.982 5.968 -4.268 1.00 81.19 88 ASN A CA 1
ATOM 713 C C . ASN A 1 88 ? 8.728 5.467 -5.691 1.00 81.19 88 ASN A C 1
ATOM 715 O O . ASN A 1 88 ? 9.586 5.655 -6.552 1.00 81.19 88 ASN A O 1
ATOM 719 N N . ASP A 1 89 ? 7.532 4.948 -5.972 1.00 79.38 89 ASP A N 1
ATOM 720 C CA . ASP A 1 89 ? 7.138 4.532 -7.318 1.00 79.38 89 ASP A CA 1
AT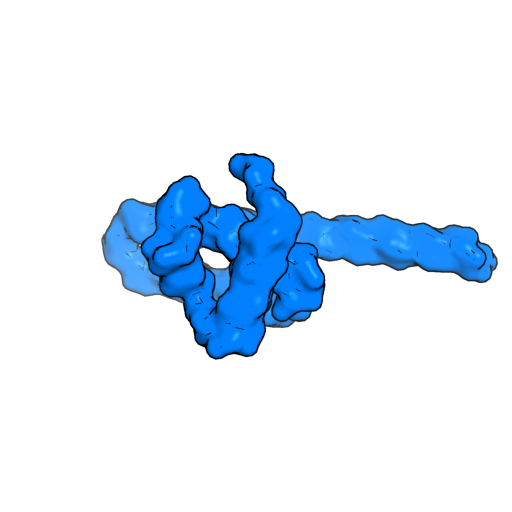OM 721 C C . ASP A 1 89 ? 7.220 5.706 -8.305 1.00 79.38 89 ASP A C 1
ATOM 723 O O . ASP A 1 89 ? 7.758 5.569 -9.406 1.00 79.38 89 ASP A O 1
ATOM 727 N N . HIS A 1 90 ? 6.734 6.890 -7.919 1.00 85.25 90 HIS A N 1
ATOM 728 C CA . HIS A 1 90 ? 6.825 8.084 -8.761 1.00 85.25 90 HIS A CA 1
ATOM 729 C C . HIS A 1 90 ? 8.270 8.523 -8.998 1.00 85.25 90 HIS A C 1
ATOM 731 O O . HIS A 1 90 ? 8.637 8.839 -10.131 1.00 85.25 90 HIS A O 1
ATOM 737 N N . LYS A 1 91 ? 9.093 8.528 -7.948 1.00 86.75 91 LYS A N 1
ATOM 738 C CA . LYS A 1 91 ? 10.517 8.870 -8.014 1.00 86.75 91 LYS A CA 1
ATOM 739 C C . LYS A 1 91 ? 11.274 7.913 -8.934 1.00 86.75 91 LYS A C 1
ATOM 741 O O . LYS A 1 91 ? 12.054 8.356 -9.776 1.00 86.75 91 LYS A O 1
ATOM 746 N N . GLU A 1 92 ? 11.027 6.611 -8.818 1.00 82.56 92 GLU A N 1
ATOM 747 C CA . GLU A 1 92 ? 11.623 5.603 -9.694 1.00 82.56 92 GLU A CA 1
ATOM 748 C C . GLU A 1 92 ? 11.160 5.749 -11.141 1.00 82.56 92 GLU A C 1
ATOM 750 O O . GLU A 1 92 ? 11.974 5.655 -12.060 1.00 82.56 92 GLU A O 1
ATOM 755 N N . ASN A 1 93 ? 9.867 5.993 -11.360 1.00 84.38 93 ASN A N 1
ATOM 756 C CA . ASN A 1 93 ? 9.327 6.203 -12.699 1.00 84.38 93 ASN A CA 1
ATOM 757 C C . ASN A 1 93 ? 9.913 7.462 -13.344 1.00 84.38 93 ASN A C 1
ATOM 759 O O . ASN A 1 93 ? 10.280 7.414 -14.515 1.00 84.38 93 ASN A O 1
ATOM 763 N N . HIS A 1 94 ? 10.096 8.545 -12.586 1.00 87.00 94 HIS A N 1
ATOM 764 C CA . HIS A 1 94 ? 10.791 9.740 -13.068 1.00 87.00 94 HIS A CA 1
ATOM 765 C C . HIS A 1 94 ? 12.235 9.422 -13.469 1.00 87.00 94 HIS A C 1
ATOM 767 O O . HIS A 1 94 ? 12.654 9.744 -14.575 1.00 87.00 94 HIS A O 1
ATOM 773 N N . ALA A 1 95 ? 12.981 8.703 -12.623 1.00 88.00 95 ALA A N 1
ATOM 774 C CA . ALA A 1 95 ? 14.352 8.305 -12.936 1.00 88.00 95 ALA A CA 1
ATOM 775 C C . ALA A 1 95 ? 14.440 7.400 -14.180 1.00 88.00 95 ALA A C 1
ATOM 777 O O . ALA A 1 95 ? 15.401 7.486 -14.945 1.00 88.00 95 ALA A O 1
ATOM 778 N N . LYS A 1 96 ? 13.449 6.524 -14.401 1.00 88.88 96 LYS A N 1
ATOM 779 C CA . LYS A 1 96 ? 13.342 5.708 -15.623 1.00 88.88 96 LYS A CA 1
ATOM 780 C C . LYS A 1 96 ? 13.065 6.583 -16.847 1.00 88.88 96 LYS A C 1
ATOM 782 O O . LYS A 1 96 ? 13.743 6.415 -17.856 1.00 88.88 96 LYS A O 1
ATOM 787 N N . LEU A 1 97 ? 12.132 7.530 -16.751 1.00 91.69 97 LEU A N 1
ATOM 788 C CA . LEU A 1 97 ? 11.823 8.471 -17.831 1.00 91.69 97 LEU A CA 1
ATOM 789 C C . LEU A 1 97 ? 13.026 9.348 -18.192 1.00 91.69 97 LEU A C 1
ATOM 791 O O . LEU A 1 97 ? 13.317 9.505 -19.372 1.00 91.69 97 LEU A O 1
ATOM 795 N N . ASP A 1 98 ? 13.777 9.846 -17.211 1.00 93.00 98 ASP A N 1
ATOM 796 C CA . ASP A 1 98 ? 14.984 10.644 -17.467 1.00 93.00 98 ASP A CA 1
ATOM 797 C C . ASP A 1 98 ? 16.065 9.840 -18.192 1.00 93.00 98 ASP A C 1
ATOM 799 O O . ASP A 1 98 ? 16.742 10.361 -19.076 1.00 93.00 98 ASP A O 1
ATOM 803 N N . LYS A 1 99 ? 16.226 8.557 -17.848 1.00 93.31 99 LYS A N 1
ATOM 804 C CA . LYS A 1 99 ? 17.137 7.656 -18.569 1.00 93.31 99 LYS A CA 1
ATOM 805 C C . LYS A 1 99 ? 16.693 7.449 -20.015 1.00 93.31 99 LYS A C 1
ATOM 807 O O . LYS A 1 99 ? 17.544 7.437 -20.896 1.00 93.31 99 LYS A O 1
ATOM 812 N N . ILE A 1 100 ? 15.387 7.307 -20.250 1.00 92.38 100 ILE A N 1
ATOM 813 C CA . ILE A 1 100 ? 14.825 7.180 -21.600 1.00 92.38 100 ILE A CA 1
ATOM 814 C C . ILE A 1 100 ? 15.071 8.464 -22.401 1.00 92.38 100 ILE A C 1
ATOM 816 O O . ILE A 1 100 ? 15.608 8.377 -23.497 1.00 92.38 100 ILE A O 1
ATOM 820 N N . ARG A 1 101 ? 14.771 9.645 -21.841 1.00 93.25 101 ARG A N 1
ATOM 821 C CA . ARG A 1 101 ? 15.026 10.949 -22.488 1.00 93.25 101 ARG A CA 1
ATOM 822 C C . ARG A 1 101 ? 16.491 11.113 -22.889 1.00 93.25 101 ARG A C 1
ATOM 824 O O . ARG A 1 101 ? 16.785 11.337 -24.055 1.00 93.25 101 ARG A O 1
ATOM 831 N N . LYS A 1 102 ? 17.414 10.857 -21.953 1.00 93.56 102 LYS A N 1
ATOM 832 C CA . LYS A 1 102 ? 18.863 10.894 -22.217 1.00 93.56 102 LYS A CA 1
ATOM 833 C C . LYS A 1 102 ? 19.296 9.939 -23.329 1.00 93.56 102 LYS A C 1
ATOM 835 O O . LYS A 1 102 ? 20.185 10.277 -24.099 1.00 93.56 102 LYS A O 1
ATOM 840 N N . ALA A 1 103 ? 18.703 8.747 -23.394 1.00 93.50 103 ALA A N 1
ATOM 841 C CA . ALA A 1 103 ? 19.017 7.761 -24.426 1.00 93.50 103 ALA A CA 1
ATOM 842 C C . ALA A 1 103 ? 18.445 8.132 -25.805 1.00 93.50 103 ALA A C 1
ATOM 844 O O . ALA A 1 103 ? 19.015 7.734 -26.816 1.00 93.50 103 ALA A O 1
ATOM 845 N N . LEU A 1 104 ? 17.337 8.878 -25.842 1.00 91.50 104 LEU A N 1
ATOM 846 C CA . LEU A 1 104 ? 16.695 9.354 -27.070 1.00 91.50 104 LEU A CA 1
ATOM 847 C C . LEU A 1 104 ? 17.264 10.687 -27.586 1.00 91.50 104 LEU A C 1
ATOM 849 O O . LEU A 1 104 ? 16.937 11.069 -28.703 1.00 91.50 104 LEU A O 1
ATOM 853 N N . ALA A 1 105 ? 18.138 11.342 -26.814 1.00 66.38 105 ALA A N 1
ATOM 854 C CA . ALA A 1 105 ? 18.754 12.631 -27.133 1.00 66.38 105 ALA A CA 1
ATOM 855 C C . ALA A 1 105 ? 17.738 13.756 -27.439 1.00 66.38 105 ALA A C 1
ATOM 857 O O . ALA A 1 105 ? 17.841 14.434 -28.461 1.00 66.38 105 ALA A O 1
ATOM 858 N N . GLU A 1 106 ? 16.800 13.963 -26.505 1.00 54.69 106 GLU A N 1
ATOM 859 C CA . GLU A 1 106 ? 16.260 15.293 -26.153 1.00 54.69 106 GLU A CA 1
ATOM 860 C C . GLU A 1 106 ? 16.935 15.802 -24.871 1.00 54.69 106 GLU A C 1
ATOM 862 O O . GLU A 1 106 ? 17.071 14.998 -23.913 1.00 54.69 106 GLU A O 1
#

pLDDT: mean 82.52, std 10.12, range [48.78, 96.38]